Protein AF-A0A426ZLK3-F1 (afdb_monomer)

Sequence (84 aa):
MEDELLNLTHITEALKVDLSKEAMVDYKKSARFEMGLVRTSQVSYEYGYRVALARFRARYLELEVEEDPFKNLLEDSSVPMEAD

Radius of gyration: 25.46 Å; Cα contacts (8 Å, |Δi|>4): 8; chains: 1; bounding box: 41×21×73 Å

Structure (mmCIF, N/CA/C/O backbone):
data_AF-A0A426ZLK3-F1
#
_entry.id   AF-A0A426ZLK3-F1
#
loop_
_atom_site.group_PDB
_atom_site.id
_atom_site.type_symbol
_atom_site.label_atom_id
_atom_site.label_alt_id
_atom_site.label_comp_id
_atom_site.label_asym_id
_atom_site.label_entity_id
_atom_site.label_seq_id
_atom_site.pdbx_PDB_ins_code
_atom_site.Cartn_x
_atom_site.Cartn_y
_atom_site.Cartn_z
_atom_site.occupancy
_atom_site.B_iso_or_equiv
_atom_site.auth_seq_id
_atom_site.auth_comp_id
_atom_site.auth_asym_id
_atom_site.auth_atom_id
_atom_site.pdbx_PDB_model_num
ATOM 1 N N . MET A 1 1 ? 16.083 9.296 -48.922 1.00 72.12 1 MET A N 1
ATOM 2 C CA . MET A 1 1 ? 16.916 9.836 -47.830 1.00 72.12 1 MET A CA 1
ATOM 3 C C . MET A 1 1 ? 16.081 10.532 -46.758 1.00 72.12 1 MET A C 1
ATOM 5 O O . MET A 1 1 ? 16.067 10.022 -45.652 1.00 72.12 1 MET A O 1
ATOM 9 N N . GLU A 1 2 ? 15.348 11.621 -47.037 1.00 82.00 2 GLU A N 1
ATOM 10 C CA . GLU A 1 2 ? 14.513 12.288 -46.005 1.00 82.00 2 GLU A CA 1
ATOM 11 C C . GLU A 1 2 ? 13.307 11.443 -45.552 1.00 82.00 2 GLU A C 1
ATOM 13 O O . GLU A 1 2 ? 13.065 11.314 -44.357 1.00 82.00 2 GLU A O 1
ATOM 18 N N . ASP A 1 3 ? 12.607 10.796 -46.487 1.00 87.44 3 ASP A N 1
ATOM 19 C CA . ASP A 1 3 ? 11.463 9.913 -46.195 1.00 87.44 3 ASP A CA 1
ATOM 20 C C . ASP A 1 3 ? 11.863 8.661 -45.384 1.00 87.44 3 ASP A C 1
ATOM 22 O O . ASP A 1 3 ? 11.195 8.261 -44.433 1.00 87.44 3 ASP A O 1
ATOM 26 N N . GLU A 1 4 ? 13.033 8.091 -45.684 1.00 90.56 4 GLU A N 1
ATOM 27 C CA . GLU A 1 4 ? 13.607 6.970 -44.927 1.00 90.56 4 GLU A CA 1
ATOM 28 C C . GLU A 1 4 ? 13.995 7.393 -43.505 1.00 90.56 4 GLU A C 1
ATOM 30 O O . GLU A 1 4 ? 13.783 6.638 -42.556 1.00 90.56 4 GLU A O 1
ATOM 35 N N . LEU A 1 5 ? 14.533 8.608 -43.345 1.00 92.25 5 LEU A N 1
ATOM 36 C CA . LEU A 1 5 ? 14.876 9.170 -42.041 1.00 92.25 5 LEU A CA 1
ATOM 37 C C . LEU A 1 5 ? 13.615 9.391 -41.192 1.00 92.25 5 LEU A C 1
ATOM 39 O O . LEU A 1 5 ? 13.594 9.020 -40.020 1.00 92.25 5 LEU A O 1
ATOM 43 N N . LEU A 1 6 ? 12.552 9.933 -41.795 1.00 92.50 6 LEU A N 1
ATOM 44 C CA . LEU A 1 6 ? 11.257 10.134 -41.144 1.00 92.50 6 LEU A CA 1
ATOM 45 C C . LEU A 1 6 ? 10.632 8.797 -40.708 1.00 92.50 6 LEU A C 1
ATOM 47 O O . LEU A 1 6 ? 10.204 8.651 -39.561 1.00 92.50 6 LEU A O 1
ATOM 51 N N . ASN A 1 7 ? 10.653 7.780 -41.571 1.00 92.19 7 ASN A N 1
ATOM 52 C CA . ASN A 1 7 ? 10.159 6.446 -41.232 1.00 92.19 7 ASN A CA 1
ATOM 53 C C . ASN A 1 7 ? 10.952 5.813 -40.070 1.00 92.19 7 ASN A C 1
ATOM 55 O O . ASN A 1 7 ? 10.368 5.300 -39.115 1.00 92.19 7 ASN A O 1
ATOM 59 N N . LEU A 1 8 ? 12.286 5.923 -40.088 1.00 94.44 8 LEU A N 1
ATOM 60 C CA . LEU A 1 8 ? 13.128 5.458 -38.982 1.00 94.44 8 LEU A CA 1
ATOM 61 C C . LEU A 1 8 ? 12.788 6.164 -37.664 1.00 94.44 8 LEU A C 1
ATOM 63 O O . LEU A 1 8 ? 12.696 5.493 -36.636 1.00 94.44 8 LEU A O 1
ATOM 67 N N . THR A 1 9 ? 12.548 7.481 -37.672 1.00 94.50 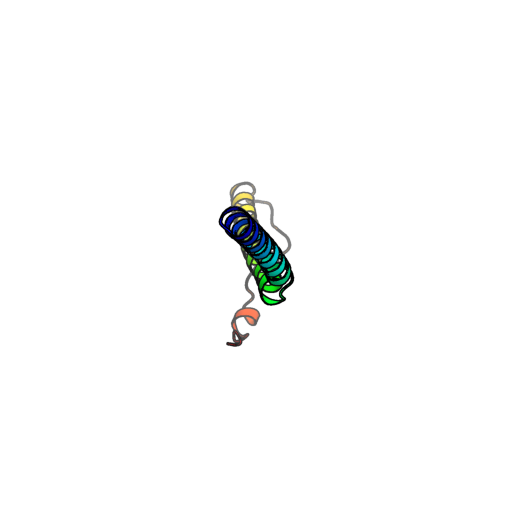9 THR A N 1
ATOM 68 C CA . THR A 1 9 ? 12.146 8.194 -36.447 1.00 94.50 9 THR A CA 1
ATOM 69 C C . THR A 1 9 ? 10.841 7.647 -35.872 1.00 94.50 9 THR A C 1
ATOM 71 O O . THR A 1 9 ? 10.813 7.291 -34.693 1.00 94.50 9 THR A O 1
ATOM 74 N N . HIS A 1 10 ? 9.818 7.433 -36.702 1.00 93.62 10 HIS A N 1
ATOM 75 C CA . HIS A 1 10 ? 8.554 6.842 -36.261 1.00 93.62 10 HIS A CA 1
ATOM 76 C C . HIS A 1 10 ? 8.712 5.419 -35.712 1.00 93.62 10 HIS A C 1
ATOM 78 O O . HIS A 1 10 ? 8.122 5.089 -34.682 1.00 93.62 10 HIS A O 1
ATOM 84 N N . ILE A 1 11 ? 9.552 4.587 -36.336 1.00 95.00 11 ILE A N 1
ATOM 85 C CA . ILE A 1 11 ? 9.854 3.239 -35.831 1.00 95.00 11 ILE A CA 1
ATOM 86 C C . ILE A 1 11 ? 10.524 3.324 -34.454 1.00 95.00 11 ILE A C 1
ATOM 88 O O . ILE A 1 11 ? 10.145 2.597 -33.538 1.00 95.00 11 ILE A O 1
ATOM 92 N N . THR A 1 12 ? 11.487 4.231 -34.263 1.00 95.38 12 THR A N 1
ATOM 93 C CA . THR A 1 12 ? 12.153 4.387 -32.960 1.00 95.38 12 THR A CA 1
ATOM 94 C C . THR A 1 12 ? 11.221 4.913 -31.870 1.00 95.38 12 THR A C 1
ATOM 96 O O . THR A 1 12 ? 11.343 4.502 -30.716 1.00 95.38 12 THR A O 1
ATOM 99 N N . GLU A 1 13 ? 10.279 5.793 -32.209 1.00 95.50 13 GLU A N 1
ATOM 100 C CA . GLU A 1 13 ? 9.255 6.279 -31.282 1.00 95.50 13 GLU A CA 1
ATOM 101 C C . GLU A 1 13 ? 8.304 5.155 -30.868 1.00 95.50 13 GLU A C 1
ATOM 103 O O . GLU A 1 13 ? 8.062 4.968 -29.674 1.00 95.50 13 GLU A O 1
ATOM 108 N N . ALA A 1 14 ? 7.835 4.356 -31.830 1.00 94.75 14 ALA A N 1
ATOM 109 C CA . ALA A 1 14 ? 7.003 3.189 -31.559 1.00 94.75 14 ALA A CA 1
ATOM 110 C C . ALA A 1 14 ? 7.732 2.171 -30.664 1.00 94.75 14 ALA A C 1
ATOM 112 O O . ALA A 1 14 ? 7.193 1.755 -29.639 1.00 94.75 14 ALA A O 1
ATOM 113 N N . LEU A 1 15 ? 8.995 1.856 -30.976 1.00 96.12 15 LEU A N 1
ATOM 114 C CA . LEU A 1 15 ? 9.821 0.952 -30.169 1.00 96.12 15 LEU A CA 1
ATOM 115 C C . LEU A 1 15 ? 10.021 1.459 -28.734 1.00 96.12 15 LEU A C 1
ATOM 117 O O . LEU A 1 15 ? 9.965 0.668 -27.795 1.00 96.12 15 LEU A O 1
ATOM 121 N N . LYS A 1 16 ? 10.217 2.769 -28.530 1.00 95.00 16 LYS A N 1
ATOM 122 C CA . LYS A 1 16 ? 10.311 3.360 -27.182 1.00 95.00 16 LYS A CA 1
ATOM 123 C C . LYS A 1 16 ? 9.014 3.198 -26.394 1.00 95.00 16 LYS A C 1
ATOM 125 O O . LYS A 1 16 ? 9.059 2.888 -25.204 1.00 95.00 16 LYS A O 1
ATOM 130 N N . VAL A 1 17 ? 7.872 3.423 -27.043 1.00 95.62 17 VAL A N 1
ATOM 131 C CA . VAL A 1 17 ? 6.554 3.261 -26.419 1.00 95.62 17 VAL A CA 1
ATOM 132 C C . VAL A 1 17 ? 6.338 1.807 -26.010 1.00 95.62 17 VAL A C 1
ATOM 134 O O . VAL A 1 17 ? 5.910 1.550 -24.886 1.00 95.62 17 VAL A O 1
ATOM 137 N N . ASP A 1 18 ? 6.666 0.860 -26.882 1.00 95.06 18 ASP A N 1
ATOM 138 C CA . ASP A 1 18 ? 6.470 -0.559 -26.595 1.00 95.06 18 ASP A CA 1
A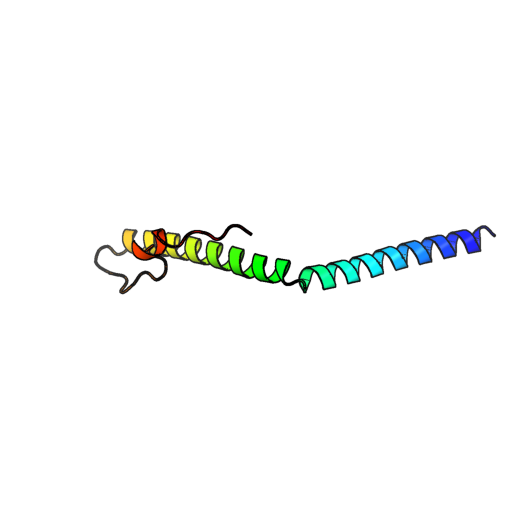TOM 139 C C . ASP A 1 18 ? 7.421 -1.069 -25.506 1.00 95.06 18 ASP A C 1
ATOM 141 O O . ASP A 1 18 ? 6.961 -1.721 -24.568 1.00 95.06 18 ASP A O 1
ATOM 145 N N . LEU A 1 19 ? 8.693 -0.654 -25.521 1.00 95.50 19 LEU A N 1
ATOM 146 C CA . LEU A 1 19 ? 9.643 -0.954 -24.443 1.00 95.50 19 LEU A CA 1
ATOM 147 C C . LEU A 1 19 ? 9.178 -0.383 -23.093 1.00 95.50 19 LEU A C 1
ATOM 149 O O . LEU A 1 19 ? 9.304 -1.025 -22.053 1.00 95.50 19 LEU A O 1
ATOM 153 N N . SER A 1 20 ? 8.607 0.825 -23.094 1.00 94.69 20 SER A N 1
ATOM 154 C CA . SER A 1 20 ? 8.066 1.434 -21.877 1.00 94.69 20 SER A CA 1
ATOM 155 C C . SER A 1 20 ? 6.858 0.666 -21.334 1.00 94.69 20 SER A C 1
ATOM 157 O O . SER A 1 20 ? 6.735 0.513 -20.116 1.00 94.69 20 SER A O 1
ATOM 159 N N . LYS A 1 21 ? 5.981 0.151 -22.208 1.00 96.44 21 LYS A N 1
ATOM 160 C CA . LYS A 1 21 ? 4.857 -0.702 -21.793 1.00 96.44 21 LYS A CA 1
ATOM 161 C C . LYS A 1 21 ? 5.353 -2.005 -21.173 1.00 96.44 21 LYS A C 1
ATOM 163 O O . LYS A 1 21 ? 4.833 -2.396 -20.132 1.00 96.44 21 LYS A O 1
ATOM 168 N N . GLU A 1 22 ? 6.345 -2.647 -21.784 1.00 96.69 22 GLU A N 1
ATOM 169 C CA . GLU A 1 22 ? 6.950 -3.880 -21.270 1.00 96.69 22 GLU A CA 1
ATOM 170 C C . GLU A 1 22 ? 7.578 -3.651 -19.891 1.00 96.69 22 GLU A C 1
ATOM 172 O O . GLU A 1 22 ? 7.193 -4.308 -18.925 1.00 96.69 22 GLU A O 1
ATOM 177 N N . ALA A 1 23 ? 8.406 -2.610 -19.750 1.00 96.31 23 ALA A N 1
ATOM 178 C CA . ALA A 1 23 ? 9.008 -2.238 -18.471 1.00 96.31 23 ALA A CA 1
ATOM 179 C C . ALA A 1 23 ? 7.959 -1.936 -17.383 1.00 96.3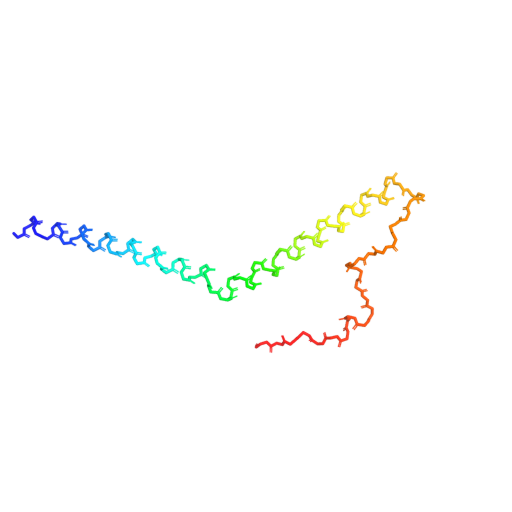1 23 ALA A C 1
ATOM 181 O O . ALA A 1 23 ? 8.153 -2.272 -16.214 1.00 96.31 23 ALA A O 1
ATOM 182 N N . MET A 1 24 ? 6.823 -1.328 -17.744 1.00 96.31 24 MET A N 1
ATOM 183 C CA . MET A 1 24 ? 5.717 -1.102 -16.809 1.00 96.31 24 MET A CA 1
ATOM 184 C C . MET A 1 24 ? 5.055 -2.417 -16.376 1.00 96.31 24 MET A C 1
ATOM 186 O O . MET A 1 24 ? 4.700 -2.564 -15.204 1.00 96.31 24 MET A O 1
ATOM 190 N N . VAL A 1 25 ? 4.847 -3.356 -17.302 1.00 97.62 25 VAL A N 1
ATOM 191 C CA . VAL A 1 25 ? 4.284 -4.676 -16.986 1.00 97.62 25 VAL A CA 1
ATOM 192 C C . VAL A 1 25 ? 5.223 -5.437 -16.053 1.00 97.62 25 VAL A C 1
ATOM 194 O O . VAL A 1 25 ? 4.759 -5.979 -15.050 1.00 97.62 25 VAL A O 1
ATOM 197 N N . ASP A 1 26 ? 6.523 -5.414 -16.326 1.00 97.56 26 ASP A N 1
ATOM 198 C CA . ASP A 1 26 ? 7.535 -6.056 -15.485 1.00 97.56 26 ASP A CA 1
ATOM 199 C C . ASP A 1 26 ? 7.624 -5.406 -14.106 1.00 97.56 26 ASP A C 1
ATOM 201 O O . ASP A 1 26 ? 7.654 -6.100 -13.089 1.00 97.56 26 ASP A O 1
ATOM 205 N N . TYR A 1 27 ? 7.574 -4.073 -14.046 1.00 96.06 27 TYR A N 1
ATOM 206 C CA . TYR A 1 27 ? 7.530 -3.344 -12.784 1.00 96.06 27 TYR A CA 1
ATOM 207 C C . TYR A 1 27 ? 6.319 -3.750 -11.939 1.00 96.06 27 TYR A C 1
ATOM 209 O O . TYR A 1 27 ? 6.478 -4.056 -10.757 1.00 96.06 27 TYR A O 1
ATOM 217 N N . LYS A 1 28 ? 5.122 -3.813 -12.536 1.00 95.62 28 LYS A N 1
ATOM 218 C CA . LYS A 1 28 ? 3.904 -4.238 -11.829 1.00 95.62 28 LYS A CA 1
ATOM 219 C C . LYS A 1 28 ? 3.974 -5.691 -11.365 1.00 95.62 28 LYS A C 1
ATOM 221 O O . LYS A 1 28 ? 3.492 -5.991 -10.288 1.00 95.62 28 LYS A O 1
ATOM 226 N N . LYS A 1 29 ? 4.605 -6.577 -12.139 1.00 96.62 29 LYS A N 1
ATOM 227 C CA . LYS A 1 29 ? 4.828 -7.979 -11.747 1.00 96.62 29 LYS A CA 1
ATOM 228 C C . LYS A 1 29 ? 5.940 -8.154 -10.711 1.00 96.62 29 LYS A C 1
ATOM 230 O O . LYS A 1 29 ? 6.098 -9.247 -10.171 1.00 96.62 29 LYS A O 1
ATOM 235 N N . SER A 1 30 ? 6.751 -7.127 -10.462 1.00 97.00 30 SER A N 1
ATOM 236 C CA . SER A 1 30 ? 7.878 -7.238 -9.541 1.00 97.00 30 SER A CA 1
ATOM 237 C C . SER A 1 30 ? 7.401 -7.488 -8.109 1.00 97.00 30 SER A C 1
ATOM 239 O O . SER A 1 30 ? 6.454 -6.864 -7.628 1.00 97.00 30 SER A O 1
ATOM 241 N N . ALA A 1 31 ? 8.117 -8.352 -7.383 1.00 96.38 31 ALA A N 1
ATOM 242 C CA . ALA A 1 31 ? 7.794 -8.669 -5.991 1.00 96.38 31 ALA A CA 1
ATOM 243 C C . ALA A 1 31 ? 7.752 -7.417 -5.100 1.00 96.38 31 ALA A C 1
ATOM 245 O O . ALA A 1 31 ? 6.929 -7.321 -4.197 1.00 96.38 31 ALA A O 1
ATOM 246 N N . ARG A 1 32 ? 8.608 -6.422 -5.374 1.00 94.81 32 ARG A N 1
ATOM 247 C CA . ARG A 1 32 ? 8.615 -5.144 -4.649 1.00 94.81 32 ARG A CA 1
ATOM 248 C C . ARG A 1 32 ? 7.286 -4.401 -4.788 1.00 94.81 32 ARG A C 1
ATOM 250 O O . ARG A 1 32 ? 6.812 -3.848 -3.799 1.00 94.81 32 ARG A O 1
ATOM 257 N N . PHE A 1 33 ? 6.713 -4.367 -5.991 1.00 94.50 33 PHE A N 1
ATOM 258 C CA . PHE A 1 33 ? 5.437 -3.701 -6.234 1.00 94.50 33 PHE A CA 1
ATOM 259 C C . PHE A 1 33 ? 4.299 -4.424 -5.512 1.00 94.50 33 PHE A C 1
ATOM 261 O O . PHE A 1 33 ? 3.578 -3.795 -4.742 1.00 94.50 33 PHE A O 1
ATOM 268 N N . GLU A 1 34 ? 4.209 -5.746 -5.667 1.00 95.50 34 GLU A N 1
ATOM 269 C CA . GLU A 1 34 ? 3.198 -6.571 -4.993 1.00 95.50 34 GLU A CA 1
ATOM 270 C C . GLU A 1 34 ? 3.287 -6.465 -3.460 1.00 95.50 34 GLU A C 1
ATOM 272 O O . GLU A 1 34 ? 2.287 -6.215 -2.787 1.00 95.50 34 GLU A O 1
ATOM 277 N N . MET A 1 35 ? 4.492 -6.540 -2.884 1.00 93.62 35 MET A N 1
ATOM 278 C CA . MET A 1 35 ? 4.690 -6.328 -1.442 1.00 93.62 35 MET A CA 1
ATOM 279 C C . MET A 1 35 ? 4.283 -4.917 -1.003 1.00 93.62 35 MET A C 1
ATOM 281 O O . MET A 1 35 ? 3.713 -4.745 0.076 1.00 93.62 35 MET A O 1
ATOM 285 N N . GLY A 1 36 ? 4.554 -3.905 -1.832 1.00 93.06 36 GLY A N 1
ATOM 286 C CA . GLY A 1 36 ? 4.090 -2.539 -1.604 1.00 93.06 36 GLY A CA 1
ATOM 287 C C . GLY A 1 36 ? 2.565 -2.459 -1.537 1.00 93.06 36 GLY A C 1
ATOM 288 O O . GLY A 1 36 ? 2.030 -1.870 -0.599 1.00 93.06 36 GLY A O 1
ATOM 289 N N . LEU A 1 37 ? 1.864 -3.113 -2.469 1.00 94.50 37 LEU A N 1
ATOM 290 C CA . LEU A 1 37 ? 0.401 -3.170 -2.480 1.00 94.50 37 LEU A CA 1
ATOM 291 C C . LEU A 1 37 ? -0.162 -3.835 -1.226 1.00 94.50 37 LEU A C 1
ATOM 293 O O . LEU A 1 37 ? -1.098 -3.295 -0.638 1.00 94.50 37 LEU A O 1
ATOM 297 N N . VAL A 1 38 ? 0.406 -4.962 -0.792 1.00 90.75 38 VAL A N 1
ATOM 298 C CA . VAL A 1 38 ? -0.031 -5.657 0.431 1.00 90.75 38 VAL A CA 1
ATOM 299 C C . VAL A 1 38 ? 0.117 -4.742 1.647 1.00 90.75 38 VAL A C 1
ATOM 301 O O . VAL A 1 38 ? -0.849 -4.543 2.385 1.00 90.75 38 VAL A O 1
ATOM 304 N N . ARG A 1 39 ? 1.288 -4.110 1.810 1.00 90.56 39 ARG A N 1
ATOM 305 C CA . ARG A 1 39 ? 1.564 -3.189 2.926 1.00 90.56 39 ARG A CA 1
ATOM 306 C C . ARG A 1 39 ? 0.606 -1.996 2.923 1.00 90.56 39 ARG A C 1
ATOM 308 O O . ARG A 1 39 ? -0.009 -1.697 3.943 1.00 90.56 39 ARG A O 1
ATOM 315 N N . THR A 1 40 ? 0.441 -1.322 1.785 1.00 91.12 40 THR A N 1
ATOM 316 C CA . THR A 1 40 ? -0.452 -0.156 1.689 1.00 91.12 40 THR A CA 1
ATOM 317 C C . THR A 1 40 ? -1.917 -0.543 1.895 1.00 91.12 40 THR A C 1
ATOM 319 O O . THR A 1 40 ? -2.645 0.172 2.587 1.00 91.12 40 THR A O 1
ATOM 322 N N . SER A 1 41 ? -2.345 -1.688 1.358 1.00 91.44 41 SER A N 1
ATOM 323 C CA . SER A 1 41 ? -3.710 -2.193 1.538 1.00 91.44 41 SER A CA 1
ATOM 324 C C . SER A 1 41 ? -4.000 -2.471 3.010 1.00 91.44 41 SER A C 1
ATOM 326 O O . SER A 1 41 ? -5.007 -1.985 3.522 1.00 91.44 41 SER A O 1
ATOM 328 N N . GLN A 1 42 ? -3.092 -3.156 3.711 1.00 90.00 42 GLN A N 1
ATOM 329 C CA . GLN A 1 42 ? -3.230 -3.453 5.137 1.00 90.00 42 GLN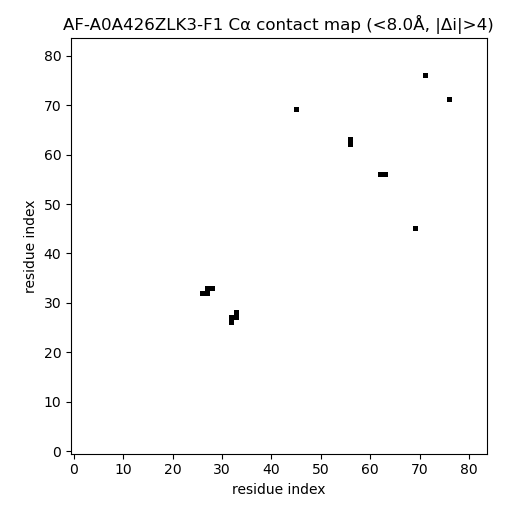 A CA 1
ATOM 330 C C . GLN A 1 42 ? -3.373 -2.177 5.976 1.00 90.00 42 GLN A C 1
ATOM 332 O O . GLN A 1 42 ? -4.335 -2.053 6.730 1.00 90.00 42 GLN A O 1
ATOM 337 N N . VAL A 1 43 ? -2.483 -1.196 5.788 1.00 87.62 43 VAL A N 1
ATOM 338 C CA . VAL A 1 43 ? -2.528 0.076 6.533 1.00 87.62 43 VAL A CA 1
ATOM 339 C C . VAL A 1 43 ? -3.836 0.827 6.276 1.00 87.62 43 VAL A C 1
ATOM 341 O O . VAL A 1 43 ? -4.458 1.341 7.206 1.00 87.62 43 VAL A O 1
ATOM 344 N N . SER A 1 44 ? -4.280 0.886 5.016 1.00 91.81 44 SER A N 1
ATOM 345 C CA . SER A 1 44 ? -5.528 1.574 4.665 1.00 91.81 44 SER A CA 1
ATOM 346 C C . SER A 1 44 ? -6.762 0.890 5.264 1.00 91.81 44 SER A C 1
ATOM 348 O O . SER A 1 44 ? -7.668 1.569 5.756 1.00 91.81 44 SER A O 1
ATOM 350 N N . TYR A 1 45 ? -6.772 -0.445 5.281 1.00 90.62 45 TYR A N 1
ATOM 351 C CA . TYR A 1 45 ? -7.843 -1.244 5.861 1.00 90.62 45 TYR A CA 1
ATOM 352 C C . TYR A 1 45 ? -7.906 -1.078 7.382 1.00 90.62 45 TYR A C 1
ATOM 354 O O . TYR A 1 45 ? -8.969 -0.766 7.918 1.00 90.62 45 TYR A O 1
ATOM 362 N N . GLU A 1 46 ? -6.766 -1.193 8.065 1.00 92.06 46 GLU A N 1
ATOM 363 C CA . GLU A 1 46 ? -6.650 -0.993 9.511 1.00 92.06 46 GLU A CA 1
ATOM 364 C C . GLU A 1 46 ? -7.118 0.409 9.924 1.00 92.06 46 GLU A C 1
ATOM 366 O O . GLU A 1 46 ? -7.902 0.568 10.865 1.00 92.06 46 GLU A O 1
ATOM 371 N N . TYR A 1 47 ? -6.692 1.440 9.191 1.00 89.94 47 TYR A N 1
ATOM 372 C CA . TYR A 1 47 ? -7.133 2.807 9.444 1.00 89.94 47 TYR A CA 1
ATOM 373 C C . TYR A 1 47 ? -8.654 2.950 9.293 1.00 89.94 47 TYR A C 1
ATOM 375 O O . TYR A 1 47 ? -9.322 3.491 10.180 1.00 89.94 47 TYR A O 1
ATOM 383 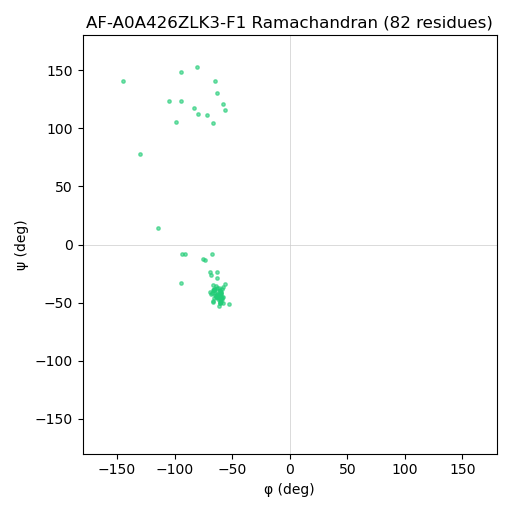N N . GLY A 1 48 ? -9.219 2.431 8.198 1.00 93.56 48 GLY A N 1
ATOM 384 C CA . GLY A 1 48 ? -10.661 2.453 7.955 1.00 93.56 48 GLY A CA 1
ATOM 385 C C . GLY A 1 48 ? -11.449 1.732 9.049 1.00 93.56 48 GLY A C 1
ATOM 386 O O . GLY A 1 48 ? -12.453 2.258 9.537 1.00 93.56 48 GLY A O 1
ATOM 387 N N . TYR A 1 49 ? -10.952 0.576 9.489 1.00 92.00 49 TYR A N 1
ATOM 388 C CA . TYR A 1 49 ? -11.519 -0.184 10.593 1.00 92.00 49 TYR A CA 1
ATOM 389 C C . TYR A 1 49 ? -11.518 0.625 11.897 1.00 92.00 49 TYR A C 1
ATOM 391 O O . TYR A 1 49 ? -12.570 0.783 12.515 1.00 92.00 49 TYR A O 1
ATOM 399 N N . ARG A 1 50 ? -10.384 1.225 12.286 1.00 90.69 50 ARG A N 1
ATOM 400 C CA . ARG A 1 50 ? -10.287 2.040 13.513 1.00 90.69 50 ARG A CA 1
ATOM 401 C C . ARG A 1 50 ? -11.253 3.224 13.499 1.00 90.69 50 ARG A C 1
ATOM 403 O O . ARG A 1 50 ? -11.898 3.512 14.508 1.00 90.69 50 ARG A O 1
ATOM 410 N N . VAL A 1 51 ? -11.400 3.888 12.352 1.00 93.50 51 VAL A N 1
ATOM 411 C CA . VAL A 1 51 ? -12.367 4.984 12.175 1.00 93.50 51 VAL A CA 1
ATOM 412 C C . VAL A 1 51 ? -13.805 4.479 12.317 1.00 93.50 51 VAL A C 1
ATOM 414 O O . VAL A 1 51 ? -14.617 5.113 12.999 1.00 93.50 51 VAL A O 1
ATOM 417 N N . ALA A 1 52 ? -14.139 3.350 11.690 1.00 93.31 52 ALA A N 1
ATOM 418 C CA . ALA A 1 52 ? -15.465 2.746 11.788 1.00 93.31 52 ALA A CA 1
ATOM 419 C C . ALA A 1 52 ? -15.788 2.322 13.229 1.00 93.31 52 ALA A C 1
ATOM 421 O O . ALA A 1 52 ? -16.869 2.636 13.730 1.00 93.31 52 ALA A O 1
ATOM 422 N N . LEU A 1 53 ? -14.828 1.708 13.921 1.00 91.06 53 LEU A N 1
ATOM 423 C CA . LEU A 1 53 ? -14.943 1.286 15.313 1.00 91.06 53 LEU A CA 1
ATOM 424 C C . LEU A 1 53 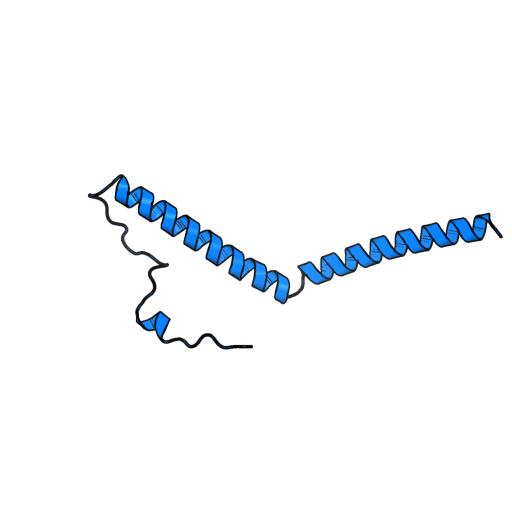? -15.163 2.475 16.258 1.00 91.06 53 LEU A C 1
ATOM 426 O O . LEU A 1 53 ? -16.058 2.439 17.101 1.00 91.06 53 LEU A O 1
ATOM 430 N N . ALA A 1 54 ? -14.402 3.561 16.094 1.00 90.81 54 ALA A N 1
ATOM 431 C CA . ALA A 1 54 ? -14.588 4.775 16.889 1.00 90.81 54 ALA A CA 1
ATOM 432 C C . ALA A 1 54 ? -15.991 5.376 16.693 1.00 90.81 54 ALA A C 1
ATOM 434 O O . ALA A 1 54 ? -16.653 5.759 17.659 1.00 90.81 54 ALA A O 1
ATOM 435 N N . ARG A 1 55 ? -16.480 5.413 15.446 1.00 94.62 55 ARG A N 1
ATOM 436 C CA . ARG A 1 55 ? -17.838 5.886 15.127 1.00 94.62 55 ARG A CA 1
ATOM 437 C C . ARG A 1 55 ? -18.921 4.982 15.704 1.00 94.62 55 ARG A C 1
ATOM 439 O O . ARG A 1 55 ? -19.940 5.493 16.159 1.00 94.62 55 ARG A O 1
ATOM 446 N N . PHE A 1 56 ? -18.712 3.669 15.674 1.00 92.00 56 PHE A N 1
ATOM 447 C CA . PHE A 1 56 ? -19.625 2.697 16.264 1.00 92.00 56 PHE A CA 1
ATOM 448 C C . PHE A 1 56 ? -19.754 2.919 17.773 1.00 92.00 56 PHE A C 1
ATOM 450 O O . PHE A 1 56 ? -20.859 3.158 18.252 1.00 92.00 56 PHE A O 1
ATOM 457 N N . ARG A 1 57 ? -18.625 2.974 18.491 1.00 89.94 57 ARG A N 1
ATOM 458 C CA . ARG A 1 57 ? -18.586 3.217 19.944 1.00 89.94 57 ARG A CA 1
ATOM 459 C C . ARG A 1 57 ? -19.233 4.544 20.341 1.00 89.94 57 ARG A C 1
ATOM 461 O O . ARG A 1 57 ? -19.926 4.614 21.347 1.00 89.94 57 ARG A O 1
ATOM 468 N N . ALA A 1 58 ? -19.050 5.592 19.536 1.00 91.50 58 ALA A N 1
ATOM 469 C CA . ALA A 1 58 ? -19.679 6.888 19.785 1.00 91.50 58 ALA A CA 1
ATOM 470 C C . ALA A 1 58 ? -21.210 6.871 19.607 1.00 91.50 58 ALA A C 1
ATOM 472 O O . ALA A 1 58 ? -21.898 7.706 20.189 1.00 91.50 58 ALA A O 1
ATOM 473 N N . ARG A 1 59 ? -21.746 5.961 18.783 1.00 95.00 59 ARG A N 1
ATOM 474 C CA . ARG A 1 59 ? -23.190 5.849 18.511 1.00 95.00 59 ARG A CA 1
ATOM 475 C C . ARG A 1 59 ? -23.897 4.838 19.405 1.00 95.00 59 ARG A C 1
ATOM 477 O O . ARG A 1 59 ? -25.061 5.046 19.724 1.00 95.00 59 ARG A O 1
ATOM 484 N N . TYR A 1 60 ? -23.212 3.767 19.788 1.00 92.38 60 TYR A N 1
ATOM 485 C CA . TYR A 1 60 ? -23.789 2.639 20.511 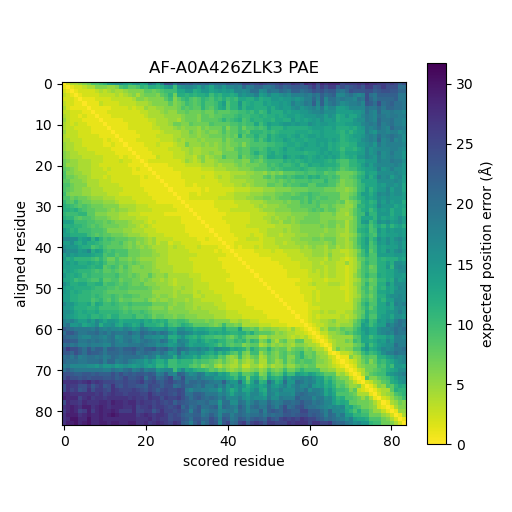1.00 92.38 60 TYR A CA 1
ATOM 486 C C . TYR A 1 60 ? -22.940 2.313 21.741 1.00 92.38 60 TYR A C 1
ATOM 488 O O . TYR A 1 60 ? -22.151 1.375 21.735 1.00 92.38 60 TYR A O 1
ATOM 496 N N . LEU A 1 61 ? -23.104 3.108 22.800 1.00 86.38 61 LEU A N 1
ATOM 497 C CA . LEU A 1 61 ? -22.334 2.986 24.048 1.00 86.38 61 LEU A CA 1
ATOM 498 C C . LEU A 1 61 ? -22.549 1.653 24.784 1.00 86.38 61 LEU A C 1
ATOM 500 O O . LEU A 1 61 ? -21.693 1.245 25.558 1.00 86.38 61 LEU A O 1
ATOM 504 N N . GLU A 1 62 ? -23.683 0.993 24.550 1.00 90.62 62 GLU A N 1
ATOM 505 C CA . GLU A 1 62 ? -24.062 -0.266 25.207 1.00 90.62 62 GLU A CA 1
ATOM 506 C C . GLU A 1 62 ? -23.601 -1.512 24.436 1.00 90.62 62 GLU A C 1
ATOM 508 O O . GLU A 1 62 ? -23.747 -2.626 24.933 1.00 90.62 62 GLU A O 1
ATOM 513 N N . LEU A 1 63 ? -23.076 -1.345 23.216 1.00 85.62 63 LEU A N 1
ATOM 514 C CA . LEU A 1 63 ? -22.650 -2.457 22.372 1.00 85.62 63 LEU A CA 1
ATOM 515 C C . LEU A 1 63 ? -21.127 -2.561 22.352 1.00 85.62 63 LEU A C 1
ATOM 517 O O . LEU A 1 63 ? -20.423 -1.629 21.955 1.00 85.62 63 LEU A O 1
ATOM 521 N N . GLU A 1 64 ? -20.623 -3.731 22.729 1.00 80.06 64 GLU A N 1
ATOM 522 C CA . GLU A 1 64 ? -19.207 -4.063 22.632 1.00 80.06 64 GLU A CA 1
ATOM 523 C C . GLU A 1 64 ? -18.902 -4.797 21.324 1.00 80.06 64 GLU A C 1
ATOM 525 O O . GLU A 1 64 ? -19.729 -5.523 20.772 1.00 80.06 64 GLU A O 1
ATOM 530 N N . VAL A 1 65 ? -17.690 -4.581 20.817 1.00 81.25 65 VAL A N 1
ATOM 531 C CA . VAL A 1 65 ? -17.123 -5.386 19.732 1.00 81.25 65 VAL A CA 1
ATOM 532 C C . VAL A 1 65 ? -16.287 -6.472 20.393 1.00 81.25 65 VAL A C 1
ATOM 534 O O . VAL A 1 65 ? -15.406 -6.137 21.182 1.00 81.25 65 VAL A O 1
ATOM 537 N N . GLU A 1 66 ? -16.597 -7.731 20.081 1.00 78.69 66 GLU A N 1
ATOM 538 C CA . GLU A 1 66 ? -16.074 -8.933 20.746 1.00 78.69 66 GLU A CA 1
ATOM 539 C C . GLU A 1 66 ? -14.54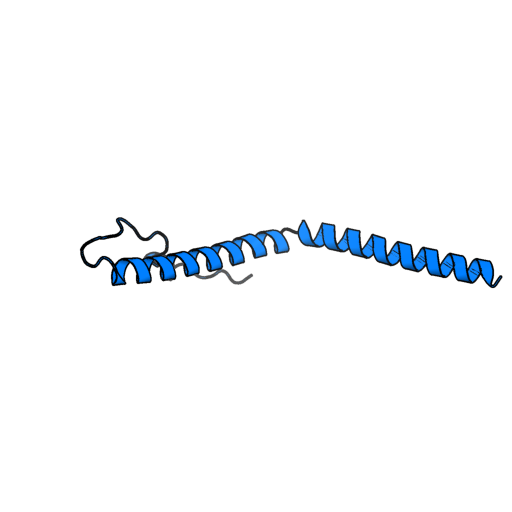1 -8.957 20.802 1.00 78.69 66 GLU A C 1
ATOM 541 O O . GLU A 1 66 ? -13.971 -9.051 21.885 1.00 78.69 66 GLU A O 1
ATOM 546 N N . GLU A 1 67 ? -13.867 -8.755 19.667 1.00 73.56 67 GLU A N 1
ATOM 547 C CA . GLU A 1 67 ? -12.410 -8.631 19.603 1.00 73.56 67 GLU A CA 1
ATOM 548 C C . GLU A 1 67 ? -11.994 -7.626 18.522 1.00 73.56 67 GLU A C 1
ATOM 550 O O . GLU A 1 67 ? -12.590 -7.553 17.446 1.00 73.56 67 GLU A O 1
ATOM 555 N N . ASP A 1 68 ? -10.966 -6.826 18.818 1.00 79.62 68 ASP A N 1
ATOM 556 C CA . ASP A 1 68 ? -10.346 -5.917 17.853 1.00 79.62 68 ASP A CA 1
ATOM 557 C C . ASP A 1 68 ? -9.067 -6.566 17.296 1.00 79.62 68 ASP A C 1
ATOM 559 O O . ASP A 1 68 ? -8.051 -6.575 17.997 1.00 79.62 68 ASP A O 1
ATOM 563 N N . PRO A 1 69 ? -9.082 -7.071 16.047 1.00 77.81 69 PRO A N 1
ATOM 564 C CA . PRO A 1 69 ? -7.934 -7.746 15.442 1.00 77.81 69 PRO A CA 1
ATOM 565 C C . PRO A 1 69 ? -6.742 -6.815 15.162 1.00 77.81 69 PRO A C 1
ATOM 567 O O . PRO A 1 69 ? -5.673 -7.294 14.803 1.00 77.81 69 PRO A O 1
ATOM 570 N N . PHE A 1 70 ? -6.902 -5.497 15.322 1.00 78.50 70 PHE A N 1
ATOM 571 C CA . PHE A 1 70 ? -5.854 -4.488 15.117 1.00 78.50 70 PHE A CA 1
ATOM 572 C C . PHE A 1 70 ? -5.455 -3.768 16.408 1.00 78.50 70 PHE A C 1
ATOM 574 O O . PHE A 1 70 ? -4.814 -2.703 16.383 1.00 78.50 70 PHE A O 1
ATOM 581 N N . LYS A 1 71 ? -5.865 -4.313 17.554 1.00 79.31 71 LYS A N 1
ATOM 582 C CA . LYS A 1 71 ? -5.411 -3.852 18.857 1.00 79.31 71 LYS A CA 1
ATOM 583 C C . LYS A 1 71 ? -3.961 -4.292 19.026 1.00 79.31 71 LYS A C 1
ATOM 585 O O . LYS A 1 71 ? -3.705 -5.478 19.167 1.00 79.31 71 LYS A O 1
ATOM 590 N N . ASN A 1 72 ? -3.029 -3.336 19.028 1.00 69.88 72 ASN A N 1
ATOM 591 C CA . ASN A 1 72 ? -1.620 -3.631 19.302 1.00 69.88 72 ASN A CA 1
ATOM 592 C C . ASN A 1 72 ? -1.512 -4.323 20.664 1.00 69.88 72 ASN A C 1
ATOM 594 O O . ASN A 1 72 ? -1.856 -3.720 21.691 1.00 69.88 72 ASN A O 1
ATOM 598 N N . LEU A 1 73 ? -1.067 -5.577 20.664 1.00 69.25 73 LEU A N 1
ATOM 599 C CA . LEU A 1 73 ? -0.778 -6.301 21.889 1.00 69.25 73 LEU A CA 1
ATOM 600 C C . LEU A 1 73 ? 0.599 -5.883 22.406 1.00 69.25 73 LEU A C 1
ATOM 602 O O . LEU A 1 73 ? 1.474 -5.447 21.656 1.00 69.25 73 LEU A O 1
ATOM 606 N N . LEU A 1 74 ? 0.794 -5.988 23.719 1.00 59.03 74 LEU A N 1
ATOM 607 C CA . LEU A 1 74 ? 2.074 -5.650 24.343 1.00 59.03 74 LEU A CA 1
ATOM 608 C C . LEU A 1 74 ? 3.182 -6.597 23.838 1.00 59.03 74 LEU A C 1
ATOM 610 O O . LEU A 1 74 ? 4.324 -6.166 23.696 1.00 59.03 74 LEU A O 1
ATOM 614 N N . GLU A 1 75 ? 2.842 -7.833 23.453 1.00 63.53 75 GLU A N 1
ATOM 615 C CA . GLU A 1 75 ? 3.760 -8.750 22.767 1.00 63.53 75 GLU A CA 1
ATOM 616 C C . GLU A 1 75 ? 4.231 -8.239 21.390 1.00 63.53 75 GLU A C 1
ATOM 618 O O . GLU A 1 75 ? 5.414 -8.380 21.072 1.00 63.53 75 GLU A O 1
ATOM 623 N N . ASP A 1 76 ? 3.374 -7.570 20.608 1.00 62.50 76 ASP A N 1
ATOM 624 C CA . ASP A 1 76 ? 3.719 -7.078 19.260 1.00 62.50 76 ASP A CA 1
ATOM 625 C C . ASP A 1 76 ? 4.740 -5.932 19.300 1.00 62.50 76 ASP A C 1
ATOM 627 O O . ASP A 1 76 ? 5.489 -5.712 18.349 1.00 62.50 76 ASP A O 1
ATOM 631 N N . SER A 1 77 ? 4.821 -5.218 20.429 1.00 62.12 77 SER A N 1
ATOM 632 C CA . SER A 1 77 ? 5.803 -4.145 20.642 1.00 62.12 77 SER A CA 1
ATOM 633 C C . SER A 1 77 ? 7.237 -4.644 20.868 1.00 62.12 77 SER A C 1
ATOM 635 O O . SER A 1 77 ? 8.179 -3.854 20.815 1.00 62.12 77 SER A O 1
ATOM 637 N N . SER A 1 78 ? 7.406 -5.949 21.114 1.00 62.16 78 SER A N 1
ATOM 638 C CA . SER A 1 78 ? 8.705 -6.588 21.358 1.00 62.16 78 SER A CA 1
ATOM 639 C C . SER A 1 78 ? 9.355 -7.182 20.105 1.00 62.16 78 SER A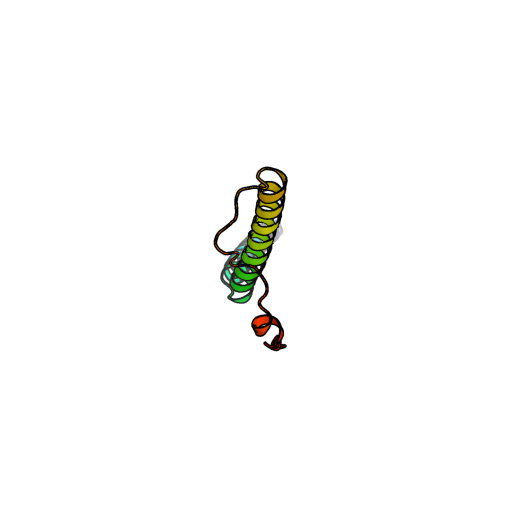 C 1
ATOM 641 O O . SER A 1 78 ? 10.516 -7.588 20.164 1.00 62.16 78 SER A O 1
ATOM 643 N N . VAL A 1 79 ? 8.642 -7.214 18.972 1.00 61.72 79 VAL A N 1
ATOM 644 C CA . VAL A 1 79 ? 9.181 -7.707 17.702 1.00 61.72 79 VAL A CA 1
ATOM 645 C C . VAL A 1 79 ? 10.036 -6.600 17.072 1.00 61.72 79 VAL A C 1
ATOM 647 O O . VAL A 1 79 ? 9.496 -5.560 16.685 1.00 61.72 79 VAL A O 1
ATOM 650 N N . PRO A 1 80 ? 11.368 -6.768 16.973 1.00 58.81 80 PRO A N 1
ATOM 651 C CA . PRO A 1 80 ? 12.207 -5.791 16.300 1.00 58.81 80 PRO A CA 1
ATOM 652 C C . PRO A 1 80 ? 11.804 -5.732 14.825 1.00 58.81 80 PRO A C 1
ATOM 654 O O . PRO A 1 80 ? 11.692 -6.757 14.156 1.00 58.81 80 PRO A O 1
ATOM 657 N N . MET A 1 81 ? 11.573 -4.523 14.314 1.00 61.47 81 MET A N 1
ATOM 658 C CA . MET A 1 81 ? 11.382 -4.308 12.884 1.00 61.47 81 MET A CA 1
ATOM 659 C C . MET A 1 81 ? 12.720 -4.611 12.205 1.00 61.47 81 MET A C 1
ATOM 661 O O . MET A 1 81 ? 13.659 -3.827 12.351 1.00 61.47 81 MET A O 1
ATOM 665 N N . GLU A 1 82 ? 12.839 -5.767 11.544 1.00 59.47 82 GLU A N 1
ATOM 666 C CA . GLU A 1 82 ? 14.052 -6.090 10.792 1.00 59.47 82 GLU A CA 1
ATOM 667 C C . GLU A 1 82 ? 14.289 -4.995 9.749 1.00 59.47 82 GLU A C 1
ATOM 669 O O . GLU A 1 82 ? 13.419 -4.675 8.934 1.00 59.47 82 GLU A O 1
ATOM 674 N N . ALA A 1 83 ? 15.454 -4.361 9.851 1.00 52.31 83 ALA A N 1
ATOM 675 C CA . ALA A 1 83 ? 15.944 -3.443 8.846 1.00 52.31 83 ALA A CA 1
ATOM 676 C C . ALA A 1 83 ? 16.612 -4.278 7.748 1.00 52.31 83 ALA A C 1
ATOM 678 O O . ALA A 1 83 ? 17.583 -4.979 8.038 1.00 52.31 83 ALA A O 1
ATOM 679 N N . ASP A 1 84 ? 16.069 -4.204 6.530 1.00 49.22 84 ASP A N 1
ATOM 680 C CA . ASP A 1 84 ? 16.728 -4.680 5.302 1.00 49.22 84 ASP A CA 1
ATOM 681 C C . ASP A 1 84 ? 18.020 -3.888 5.016 1.00 49.22 84 ASP A C 1
ATOM 683 O O . ASP A 1 84 ? 18.007 -2.641 5.183 1.00 49.22 84 ASP A O 1
#

pLDDT: mean 86.45, std 12.4, range [49.22, 97.62]

Mean predicted aligned error: 9.91 Å

Solvent-accessible surface area (backbone atoms only — not comparable to full-atom values): 5103 Å² total; per-residue (Å²): 109,70,68,58,51,53,51,50,51,54,51,53,53,53,51,51,54,51,52,52,53,50,52,50,50,51,49,60,69,30,68,69,45,50,53,47,50,54,53,53,49,50,54,54,49,53,51,52,47,54,53,50,51,53,54,46,47,75,73,37,80,88,60,82,75,95,74,66,95,82,61,85,47,79,71,64,74,70,60,77,79,81,79,131

Foldseek 3Di:
DVVVVVVVVVVVVVVVVVVVVVVVVVVCVDPVNVVVCVVVVVVVVLVVVVVVVVVCCVVCVPDDDPDDPSPDDPVNVPDDPDDD

Nearest PDB structures (foldseek):
  9fq0-assembly1_Lh  TM=3.015E-01  e=7.113E+00  Homo sapiens

Secondary structure (DSSP, 8-state):
-HHHHHHHHHHHHHHHHHHHHHHHHHHHHSHHHHHHHHHHHHHHHHHHHHHHHHHHHHH-TT---S--TT---TTGGGS-----

Organism: Ensete ventricosum (NCBI:txid4639)